Protein AF-A0A150XCL1-F1 (afdb_monomer_lite)

Radius of gyration: 13.64 Å; chains: 1; bounding box: 29×31×37 Å

Sequence (76 aa):
MSQTYDYINPEHYKKGDKEVYEMMIDIWGVDAYIKHCEMCAFKYRMRLGAKPDQPIERDLKKAEWYESKANELKSK

InterPro domains:
  IPR021739 SaV-like [PF11753] (9-66)

Secondary structure (DSSP, 8-state):
-PPPP-SSS-GGGS-SSS-HHHHHHHHH-HHHHHHHHHHHHHHHHTTTTTSTTS-HHHHHHHHHHHHHHHHHHHT-

Organism: NCBI:txid333140

Structure (mmCIF, N/CA/C/O backbone):
data_AF-A0A150XCL1-F1
#
_entry.id   AF-A0A150XCL1-F1
#
loop_
_atom_site.group_PDB
_atom_site.id
_atom_site.type_symbol
_atom_site.label_atom_id
_atom_site.label_alt_id
_atom_site.label_comp_id
_atom_site.label_asym_id
_atom_site.label_entity_id
_atom_site.label_seq_id
_atom_site.pdbx_PDB_ins_code
_atom_site.Cartn_x
_atom_site.Cartn_y
_atom_site.Cartn_z
_atom_site.occupancy
_atom_site.B_iso_or_equiv
_atom_site.auth_seq_id
_atom_site.auth_comp_id
_atom_site.auth_asym_id
_atom_site.auth_atom_id
_atom_site.pdbx_PDB_model_num
ATOM 1 N N . MET A 1 1 ? -2.887 22.531 -16.982 1.00 45.38 1 MET A N 1
ATOM 2 C CA . MET A 1 1 ? -1.861 21.479 -16.831 1.00 45.38 1 MET A CA 1
ATOM 3 C C . MET A 1 1 ? -2.593 20.193 -16.493 1.00 45.38 1 MET A C 1
ATOM 5 O O . MET A 1 1 ? -3.380 20.223 -15.555 1.00 45.38 1 MET A O 1
ATOM 9 N N . SER A 1 2 ? -2.452 19.121 -17.277 1.00 50.44 2 SER A N 1
ATOM 10 C CA . SER A 1 2 ? -3.073 17.839 -16.918 1.00 50.44 2 SER A CA 1
ATOM 11 C C . SER A 1 2 ? -2.460 17.368 -15.604 1.00 50.44 2 SER A C 1
ATOM 13 O O . SER A 1 2 ? -1.235 17.296 -15.511 1.00 50.44 2 SER A O 1
ATOM 15 N N . GLN A 1 3 ? -3.276 17.084 -14.590 1.00 60.62 3 GLN A N 1
ATOM 16 C CA . GLN A 1 3 ? -2.763 16.463 -13.373 1.00 60.62 3 GLN A CA 1
ATOM 17 C C . GLN A 1 3 ? -2.066 15.150 -13.748 1.00 60.62 3 GLN A C 1
ATOM 19 O O . GLN A 1 3 ? -2.636 14.317 -14.455 1.00 60.62 3 GLN A O 1
ATOM 24 N N . THR A 1 4 ? -0.815 14.989 -13.321 1.00 84.50 4 THR A N 1
ATOM 25 C CA . THR A 1 4 ? -0.082 13.733 -13.482 1.00 84.50 4 THR A CA 1
ATOM 26 C C . THR A 1 4 ? -0.824 12.650 -12.708 1.00 84.50 4 THR A C 1
ATOM 28 O O . THR A 1 4 ? -1.072 12.805 -11.516 1.00 84.50 4 THR A O 1
ATOM 31 N N . TYR A 1 5 ? -1.199 11.566 -13.386 1.00 91.00 5 TYR A N 1
ATOM 32 C CA . TYR A 1 5 ? -1.934 10.468 -12.765 1.00 91.00 5 TYR A CA 1
ATOM 33 C C . TYR A 1 5 ? -1.118 9.824 -11.631 1.00 91.00 5 TYR A C 1
ATOM 35 O O . TYR A 1 5 ? 0.024 9.406 -11.848 1.00 91.00 5 TYR A O 1
ATOM 43 N N . ASP A 1 6 ? -1.707 9.717 -10.436 1.00 94.50 6 ASP A N 1
ATOM 44 C CA . ASP A 1 6 ? -1.116 8.988 -9.312 1.00 94.50 6 ASP A CA 1
ATOM 45 C C . ASP A 1 6 ? -1.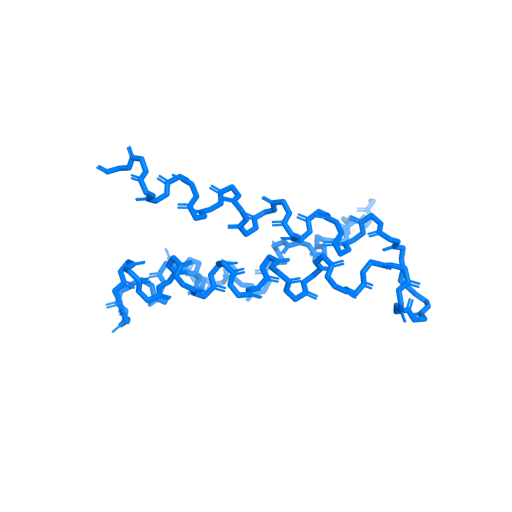222 7.481 -9.570 1.00 94.50 6 ASP A C 1
ATOM 47 O O . ASP A 1 6 ? -2.291 6.879 -9.489 1.00 94.50 6 ASP A O 1
ATOM 51 N N . TYR A 1 7 ? -0.093 6.860 -9.907 1.00 95.12 7 TYR A N 1
ATOM 52 C CA . TYR A 1 7 ? -0.018 5.420 -10.139 1.00 95.12 7 TYR A CA 1
ATOM 53 C C . TYR A 1 7 ? 0.086 4.595 -8.850 1.00 95.12 7 TYR A C 1
ATOM 55 O O . TYR A 1 7 ? 0.023 3.369 -8.952 1.00 95.12 7 TYR A O 1
ATOM 63 N N . ILE A 1 8 ? 0.287 5.221 -7.686 1.00 96.50 8 ILE A N 1
ATOM 64 C CA . ILE A 1 8 ? 0.582 4.571 -6.403 1.00 96.50 8 ILE A CA 1
ATOM 65 C C . ILE A 1 8 ? -0.686 4.440 -5.559 1.00 96.50 8 ILE A C 1
ATOM 67 O O . ILE A 1 8 ? -1.050 3.312 -5.235 1.00 96.50 8 ILE A O 1
ATOM 71 N N . ASN A 1 9 ? -1.394 5.548 -5.303 1.00 95.69 9 ASN A N 1
ATOM 72 C CA . ASN A 1 9 ? -2.731 5.551 -4.695 1.00 95.69 9 ASN A CA 1
ATOM 73 C C . ASN A 1 9 ? -3.726 6.386 -5.537 1.00 95.69 9 ASN A C 1
ATOM 75 O O . ASN A 1 9 ? -4.051 7.522 -5.175 1.00 95.69 9 ASN A O 1
ATOM 79 N N . PRO A 1 10 ? -4.184 5.849 -6.689 1.00 95.56 10 PRO A N 1
ATOM 80 C CA . PRO A 1 10 ? -5.056 6.561 -7.620 1.00 95.56 10 PRO A CA 1
ATOM 81 C C . PRO A 1 10 ? -6.353 7.114 -7.018 1.00 95.56 10 PRO A C 1
ATOM 83 O O . PRO A 1 10 ? -6.981 6.491 -6.167 1.00 95.56 10 PRO A O 1
ATOM 86 N N . GLU A 1 11 ? -6.851 8.205 -7.604 1.00 94.75 11 GLU A N 1
ATOM 87 C CA . GLU A 1 11 ? -8.084 8.886 -7.176 1.00 94.75 11 GLU A CA 1
ATOM 88 C C . GLU A 1 11 ? -9.337 7.999 -7.204 1.00 94.75 11 GLU A C 1
ATOM 90 O O . GLU A 1 11 ? -10.269 8.182 -6.429 1.00 94.75 11 GLU A O 1
ATOM 95 N N . HIS A 1 12 ? -9.380 6.986 -8.074 1.00 94.06 12 HIS A N 1
ATOM 96 C CA . HIS A 1 12 ? -10.534 6.091 -8.137 1.00 94.06 12 HIS A CA 1
ATOM 97 C C . HIS A 1 12 ? -10.680 5.175 -6.909 1.00 94.06 12 HIS A C 1
ATOM 99 O O . HIS A 1 12 ? -11.751 4.597 -6.747 1.00 94.06 12 HIS A O 1
ATOM 105 N N . TYR A 1 13 ? -9.659 5.070 -6.047 1.00 95.81 13 TYR A N 1
ATOM 106 C CA . TYR A 1 13 ? -9.746 4.401 -4.742 1.00 95.81 13 TYR A CA 1
ATOM 107 C C . TYR A 1 13 ? -10.168 5.335 -3.600 1.00 95.81 13 TYR A C 1
ATOM 109 O O . TYR A 1 13 ? -10.404 4.861 -2.492 1.00 95.81 13 TYR A O 1
ATOM 117 N N . LYS A 1 14 ? -10.291 6.638 -3.874 1.00 94.94 14 LYS A N 1
ATOM 118 C CA . LYS A 1 14 ? -10.634 7.689 -2.902 1.00 94.94 14 LYS A CA 1
ATOM 119 C C . LYS A 1 14 ? -12.046 8.236 -3.100 1.00 94.94 14 LYS A C 1
ATOM 121 O O . LYS A 1 14 ? -12.394 9.307 -2.620 1.00 94.94 14 LYS A O 1
ATOM 126 N N . LYS A 1 15 ? -12.865 7.520 -3.872 1.00 92.38 15 LYS A N 1
ATOM 127 C CA . LYS A 1 15 ? -14.235 7.927 -4.175 1.00 92.38 15 LYS A CA 1
ATOM 128 C C . LYS A 1 15 ? -15.161 7.552 -3.020 1.00 92.38 15 LYS A C 1
ATOM 130 O O . LYS A 1 15 ? -15.362 6.368 -2.770 1.00 92.38 15 LYS A O 1
ATOM 135 N N . GLY A 1 16 ? -15.787 8.555 -2.411 1.00 89.94 16 GLY A N 1
ATOM 136 C CA . GLY A 1 16 ? -16.758 8.392 -1.325 1.00 89.94 16 GLY A CA 1
ATOM 137 C C . GLY A 1 16 ? -16.220 8.899 0.011 1.00 89.94 16 GLY A C 1
ATOM 138 O O . GLY A 1 16 ? -15.241 9.638 0.043 1.00 89.94 16 GLY A O 1
ATOM 139 N N . ASP A 1 17 ? -16.873 8.498 1.102 1.00 93.88 17 ASP A N 1
ATOM 140 C CA . ASP A 1 17 ? -16.546 8.976 2.455 1.00 93.88 17 ASP A CA 1
ATOM 141 C C . ASP A 1 17 ? -15.324 8.281 3.073 1.00 93.88 17 ASP A C 1
ATOM 143 O O . ASP A 1 17 ? -14.754 8.776 4.043 1.00 93.88 17 ASP A O 1
ATOM 147 N N . LYS A 1 18 ? -14.939 7.121 2.532 1.00 95.69 18 LYS A N 1
ATOM 148 C CA . LYS A 1 18 ? -13.783 6.326 2.958 1.00 95.69 18 LYS A CA 1
ATOM 149 C C . LYS A 1 18 ? -12.955 5.937 1.742 1.00 95.69 18 LYS A C 1
ATOM 151 O O . LYS A 1 18 ? -13.519 5.620 0.694 1.00 95.69 18 LYS A O 1
ATOM 156 N N . GLU A 1 19 ? -11.633 5.904 1.872 1.00 97.06 19 GLU A N 1
ATOM 157 C CA . GLU A 1 19 ? -10.790 5.249 0.873 1.00 97.06 19 GLU A CA 1
ATOM 158 C C . GLU A 1 19 ? -11.019 3.729 0.903 1.00 97.06 19 GLU A C 1
ATOM 160 O O . GLU A 1 19 ? -11.359 3.142 1.933 1.00 97.06 19 GLU A O 1
ATOM 165 N N . VAL A 1 20 ? -10.782 3.048 -0.222 1.00 97.31 20 VAL A N 1
ATOM 166 C CA . VAL A 1 20 ? -10.988 1.590 -0.326 1.00 97.31 20 VAL A CA 1
ATOM 167 C C . VAL A 1 20 ? -10.213 0.817 0.744 1.00 97.31 20 VAL A C 1
ATOM 169 O O . VAL A 1 20 ? -10.722 -0.174 1.262 1.00 97.31 20 VAL A O 1
ATOM 172 N N . TYR A 1 21 ? -9.013 1.261 1.123 1.00 97.38 21 TYR A N 1
ATOM 173 C CA . TYR A 1 21 ? -8.248 0.573 2.161 1.00 97.38 21 TYR A CA 1
ATOM 174 C C . TYR A 1 21 ? -8.881 0.688 3.555 1.00 97.38 21 TYR A C 1
ATOM 176 O O . TYR A 1 21 ? -8.768 -0.235 4.360 1.00 97.38 21 TYR A O 1
ATOM 184 N N . GLU A 1 22 ? -9.567 1.794 3.842 1.00 97.81 22 GLU A N 1
ATOM 185 C CA . GLU A 1 22 ? -10.290 1.986 5.100 1.00 97.81 22 GLU A CA 1
ATOM 186 C C . GLU A 1 22 ? -11.503 1.059 5.139 1.00 97.81 22 GLU A C 1
ATOM 188 O O . GLU A 1 22 ? -11.715 0.366 6.131 1.00 97.81 22 GLU A O 1
ATOM 193 N N . MET A 1 23 ? -12.217 0.937 4.014 1.00 98.00 23 MET A N 1
ATOM 194 C CA . MET A 1 23 ? -13.287 -0.055 3.868 1.00 98.00 23 MET A CA 1
ATOM 195 C C . MET A 1 23 ? -12.760 -1.485 4.046 1.00 98.00 23 MET A C 1
ATOM 197 O O . MET A 1 23 ? -13.441 -2.328 4.626 1.00 98.00 23 MET A O 1
ATOM 201 N N . MET A 1 24 ? -11.538 -1.779 3.579 1.00 98.31 24 MET A N 1
ATOM 202 C CA . MET A 1 24 ? -10.932 -3.094 3.791 1.00 98.31 24 MET A CA 1
ATOM 203 C C . MET A 1 24 ? -10.687 -3.388 5.275 1.00 98.31 24 MET A C 1
ATOM 205 O O . MET A 1 24 ? -10.916 -4.512 5.721 1.00 98.31 24 MET A O 1
ATOM 209 N N . ILE A 1 25 ? -10.245 -2.392 6.041 1.00 98.38 25 ILE A N 1
ATOM 210 C CA . ILE A 1 25 ? -10.068 -2.525 7.490 1.00 98.38 25 ILE A CA 1
ATOM 211 C C . ILE A 1 25 ? -11.424 -2.717 8.179 1.00 98.38 25 ILE A C 1
ATOM 213 O O . ILE A 1 25 ? -11.532 -3.593 9.033 1.00 98.38 25 ILE A O 1
ATOM 217 N N . ASP A 1 26 ? -12.458 -1.966 7.790 1.00 98.12 26 ASP A N 1
ATOM 218 C CA . ASP A 1 26 ? -13.800 -2.095 8.378 1.00 98.12 26 ASP A CA 1
ATOM 219 C C . ASP A 1 26 ? -14.405 -3.494 8.171 1.00 98.12 26 ASP A C 1
ATOM 221 O O . ASP A 1 26 ? -15.057 -4.029 9.066 1.00 98.12 26 ASP A O 1
ATOM 225 N N . ILE A 1 27 ? -14.215 -4.082 6.984 1.00 98.38 27 ILE A N 1
ATOM 226 C CA . ILE A 1 27 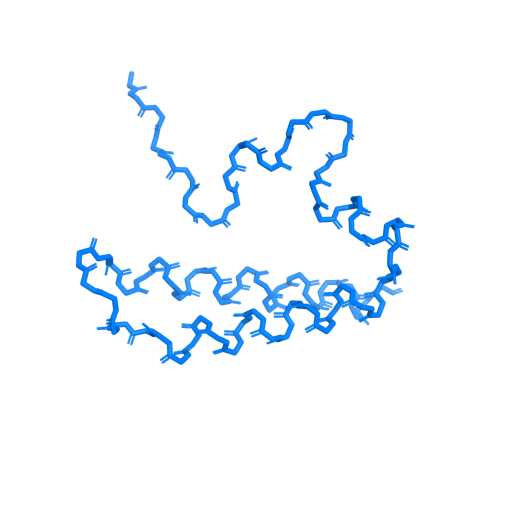? -14.833 -5.361 6.606 1.00 98.38 27 ILE A CA 1
ATOM 227 C C . ILE A 1 27 ? -14.024 -6.555 7.127 1.00 98.38 27 ILE A C 1
ATOM 229 O O . ILE A 1 27 ? -14.605 -7.515 7.633 1.00 98.38 27 ILE A O 1
ATOM 233 N N . TRP A 1 28 ? -12.696 -6.530 6.965 1.00 98.56 28 TRP A N 1
ATOM 234 C CA . TRP A 1 28 ? -11.829 -7.693 7.211 1.00 98.56 28 TRP A CA 1
ATOM 235 C C . TRP A 1 28 ? -10.924 -7.554 8.439 1.00 98.56 28 TRP A C 1
ATOM 237 O O . TRP A 1 28 ? -10.281 -8.527 8.832 1.00 98.56 28 TRP A O 1
ATOM 247 N N . GLY A 1 29 ? -10.878 -6.379 9.061 1.00 98.31 29 GLY A N 1
ATOM 248 C CA . GLY A 1 29 ? -10.037 -6.100 10.218 1.00 98.31 29 GLY A CA 1
ATOM 249 C C . GLY A 1 29 ? -8.610 -5.676 9.863 1.00 98.31 29 GLY A C 1
ATOM 250 O O . GLY A 1 29 ? -8.087 -5.917 8.769 1.00 98.31 29 GLY A O 1
ATOM 251 N N . VAL A 1 30 ? -7.959 -5.033 10.836 1.00 98.44 30 VAL A N 1
ATOM 252 C CA . VAL A 1 30 ? -6.624 -4.438 10.674 1.00 98.44 30 VAL A CA 1
ATOM 253 C C . VAL A 1 30 ? -5.540 -5.483 10.394 1.00 98.44 30 VAL A C 1
ATOM 255 O O . VAL A 1 30 ? -4.706 -5.263 9.518 1.00 98.44 30 VAL A O 1
ATOM 258 N N . ASP A 1 31 ? -5.590 -6.650 11.041 1.00 98.44 31 ASP A N 1
ATOM 259 C CA . ASP A 1 31 ? -4.589 -7.710 10.857 1.00 98.44 31 ASP A CA 1
ATOM 260 C C . ASP A 1 31 ? -4.603 -8.276 9.434 1.00 98.44 31 ASP A C 1
ATOM 262 O O . ASP A 1 31 ? -3.551 -8.469 8.815 1.00 98.44 31 ASP A O 1
ATOM 266 N N . ALA A 1 32 ? -5.799 -8.489 8.877 1.00 98.62 32 ALA A N 1
ATOM 267 C CA . ALA A 1 32 ? -5.960 -8.946 7.502 1.00 98.62 32 ALA A CA 1
ATOM 268 C C . ALA A 1 32 ? -5.415 -7.909 6.511 1.00 98.62 32 ALA A C 1
ATOM 270 O O . ALA A 1 32 ? -4.715 -8.264 5.558 1.00 98.62 32 ALA A O 1
ATOM 271 N N . TYR A 1 33 ? -5.675 -6.622 6.759 1.00 98.62 33 TYR A N 1
ATOM 272 C CA . TYR A 1 33 ? -5.148 -5.549 5.925 1.00 98.62 33 TYR A CA 1
ATOM 273 C C . TYR A 1 33 ? -3.619 -5.407 6.043 1.00 98.62 33 TYR A C 1
ATOM 275 O O . TYR A 1 33 ? -2.940 -5.248 5.028 1.00 98.62 33 TYR A O 1
ATOM 283 N N . ILE A 1 34 ? -3.037 -5.573 7.236 1.00 98.69 34 ILE A N 1
ATOM 284 C CA . ILE A 1 34 ? -1.577 -5.620 7.415 1.00 98.69 34 ILE A CA 1
ATOM 285 C C . ILE A 1 34 ? -0.970 -6.754 6.577 1.00 98.69 34 ILE A C 1
ATOM 287 O O . ILE A 1 34 ? 0.003 -6.529 5.853 1.00 98.69 34 ILE A O 1
ATOM 291 N N . LYS A 1 35 ? -1.557 -7.958 6.607 1.00 98.75 35 LYS A N 1
ATOM 292 C CA . LYS A 1 35 ? -1.096 -9.078 5.768 1.00 98.75 35 LYS A CA 1
ATOM 293 C C . LYS A 1 35 ? -1.259 -8.803 4.279 1.00 98.75 35 LYS A C 1
ATOM 295 O O . LYS A 1 35 ? -0.363 -9.130 3.499 1.00 98.75 35 LYS A O 1
ATOM 300 N N . HIS A 1 36 ? -2.354 -8.162 3.875 1.00 98.69 36 HIS A N 1
ATOM 301 C CA . HIS A 1 36 ? -2.527 -7.694 2.503 1.00 98.69 36 HIS A CA 1
ATOM 302 C C . HIS A 1 36 ? -1.384 -6.758 2.080 1.00 98.69 36 HIS A C 1
ATOM 304 O O . HIS A 1 36 ? -0.798 -6.961 1.013 1.00 98.69 36 HIS A O 1
ATOM 310 N N . CYS A 1 37 ? -1.026 -5.781 2.917 1.00 98.69 37 CYS A N 1
ATOM 311 C CA . CYS A 1 37 ? 0.087 -4.876 2.652 1.00 98.69 37 CYS A CA 1
ATOM 312 C C . CYS A 1 37 ? 1.420 -5.619 2.509 1.00 98.69 37 CYS A C 1
ATOM 314 O O . CYS A 1 37 ? 2.120 -5.406 1.521 1.00 98.69 37 CYS A O 1
ATOM 316 N N . GLU A 1 38 ? 1.748 -6.530 3.431 1.00 98.75 38 GLU A N 1
ATOM 317 C CA . GLU A 1 38 ? 2.981 -7.335 3.377 1.00 98.75 38 GLU A CA 1
ATOM 318 C C . GLU A 1 38 ? 3.090 -8.133 2.065 1.00 98.75 38 GLU A C 1
ATOM 320 O O . GLU A 1 38 ? 4.114 -8.086 1.377 1.00 98.75 38 GLU A O 1
ATOM 325 N N . MET A 1 39 ? 2.012 -8.818 1.666 1.00 98.81 39 MET A N 1
ATOM 326 C CA . MET A 1 39 ? 1.974 -9.587 0.417 1.00 98.81 39 MET A CA 1
ATOM 327 C C . MET A 1 39 ? 2.072 -8.691 -0.822 1.00 98.81 39 MET A C 1
ATOM 329 O O . MET A 1 39 ? 2.749 -9.036 -1.795 1.00 98.81 39 MET A O 1
ATOM 333 N N . CYS A 1 40 ? 1.404 -7.534 -0.811 1.00 98.62 40 CYS A N 1
ATOM 334 C CA . CYS A 1 40 ? 1.483 -6.570 -1.901 1.00 98.62 40 CYS A CA 1
ATOM 335 C C . CYS A 1 40 ? 2.896 -6.001 -2.044 1.00 98.62 40 CYS A C 1
ATOM 337 O O . CYS A 1 40 ? 3.418 -6.012 -3.160 1.00 98.62 40 CYS A O 1
ATOM 339 N N . ALA A 1 41 ? 3.523 -5.574 -0.947 1.00 98.62 41 ALA A N 1
ATOM 340 C CA . ALA A 1 41 ? 4.896 -5.083 -0.929 1.00 98.62 41 ALA A CA 1
ATOM 341 C C . ALA A 1 41 ? 5.876 -6.113 -1.503 1.00 98.62 41 ALA A C 1
ATOM 343 O O . ALA A 1 41 ? 6.590 -5.812 -2.463 1.00 98.62 41 ALA A O 1
ATOM 344 N N . PHE A 1 42 ? 5.826 -7.356 -1.009 1.00 98.62 42 PHE A N 1
ATOM 345 C CA . PHE A 1 42 ? 6.632 -8.460 -1.533 1.00 98.62 42 PHE A CA 1
ATOM 346 C C . PHE A 1 42 ? 6.439 -8.639 -3.046 1.00 98.62 42 PHE A C 1
ATOM 348 O O . PHE A 1 42 ? 7.398 -8.607 -3.815 1.00 98.62 42 PHE A O 1
ATOM 355 N N . LYS A 1 43 ? 5.186 -8.742 -3.504 1.00 98.25 43 LYS A N 1
ATOM 356 C CA . LYS A 1 43 ? 4.840 -8.888 -4.927 1.00 98.25 43 LYS A CA 1
ATOM 357 C C . LYS A 1 43 ? 5.365 -7.732 -5.791 1.00 98.25 43 LYS A C 1
ATOM 359 O O . LYS A 1 43 ? 5.715 -7.955 -6.950 1.00 98.25 43 LYS A O 1
ATOM 364 N N . TYR A 1 44 ? 5.358 -6.494 -5.297 1.00 98.00 44 TYR A N 1
ATOM 365 C CA . TYR A 1 44 ? 5.904 -5.353 -6.039 1.00 98.00 44 TYR A CA 1
ATOM 366 C C . TYR A 1 44 ? 7.433 -5.385 -6.084 1.00 98.00 44 TYR A C 1
ATOM 368 O O . TYR A 1 44 ? 7.984 -5.209 -7.168 1.00 98.00 44 TYR A O 1
ATOM 376 N N . ARG A 1 45 ? 8.111 -5.735 -4.981 1.00 97.69 45 ARG A N 1
ATOM 377 C CA . ARG A 1 45 ? 9.569 -5.947 -4.977 1.00 97.69 45 ARG A CA 1
ATOM 378 C C . ARG A 1 45 ? 10.003 -7.036 -5.958 1.00 97.69 45 ARG A C 1
ATOM 380 O O . ARG A 1 45 ? 10.941 -6.828 -6.718 1.00 97.69 45 ARG A O 1
ATOM 387 N N . MET A 1 46 ? 9.276 -8.151 -6.014 1.00 97.31 46 MET A N 1
ATOM 388 C CA . MET A 1 46 ? 9.584 -9.258 -6.931 1.00 97.31 46 MET A CA 1
ATOM 389 C C . MET A 1 46 ? 9.417 -8.914 -8.418 1.00 97.31 46 MET A C 1
ATOM 391 O O . MET A 1 46 ? 9.919 -9.645 -9.266 1.00 97.31 46 MET A O 1
ATOM 395 N N . ARG A 1 47 ? 8.700 -7.834 -8.755 1.00 95.31 47 ARG A N 1
ATOM 396 C CA . ARG A 1 47 ? 8.428 -7.430 -10.146 1.00 95.31 47 ARG A CA 1
ATOM 397 C C . ARG A 1 47 ? 9.212 -6.196 -10.592 1.00 95.31 47 ARG A C 1
ATOM 399 O O . ARG A 1 47 ? 8.998 -5.731 -11.711 1.00 95.31 47 ARG A O 1
ATOM 406 N N . LEU A 1 48 ? 10.121 -5.682 -9.760 1.00 95.69 48 LEU A N 1
ATOM 407 C CA . LEU A 1 48 ? 10.963 -4.535 -10.103 1.00 95.69 48 LEU A CA 1
ATOM 408 C C . LEU A 1 48 ? 11.713 -4.783 -11.416 1.00 95.69 48 LEU A C 1
ATOM 410 O O . LEU A 1 48 ? 12.442 -5.760 -11.551 1.00 95.69 48 LEU A O 1
ATOM 414 N N . GLY A 1 49 ? 11.497 -3.904 -12.398 1.00 93.06 49 GLY A N 1
ATOM 415 C CA . GLY A 1 49 ? 12.117 -4.003 -13.725 1.00 93.06 49 GLY A CA 1
ATOM 416 C C . GLY A 1 49 ? 11.624 -5.146 -14.610 1.00 93.06 49 GLY A C 1
ATOM 417 O O . GLY A 1 49 ? 12.085 -5.260 -15.739 1.00 93.06 49 GLY A O 1
ATOM 418 N N . ALA A 1 50 ? 10.671 -5.959 -14.150 1.00 94.81 50 ALA A N 1
ATOM 419 C CA . ALA A 1 50 ? 10.155 -7.096 -14.912 1.00 94.81 50 ALA A CA 1
ATOM 420 C C . ALA A 1 50 ? 8.935 -6.749 -15.781 1.00 94.81 5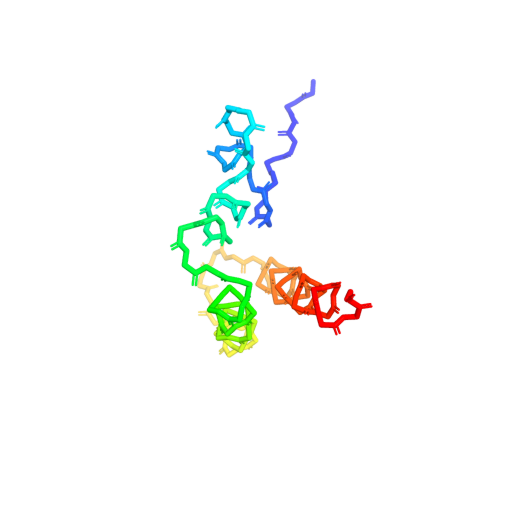0 ALA A C 1
ATOM 422 O O . ALA A 1 50 ? 8.554 -7.531 -16.652 1.00 94.81 50 ALA A O 1
ATOM 423 N N . LYS A 1 51 ? 8.279 -5.606 -15.539 1.00 90.56 51 LYS A N 1
ATOM 424 C CA . LYS A 1 51 ? 7.111 -5.189 -16.322 1.00 90.56 51 LYS A CA 1
ATOM 425 C C . LYS A 1 51 ? 7.520 -4.431 -17.589 1.00 90.56 51 LYS A C 1
ATOM 427 O O . LYS A 1 51 ? 8.144 -3.378 -17.459 1.00 90.56 51 LYS A O 1
ATOM 432 N N . PRO A 1 52 ? 7.101 -4.888 -18.786 1.00 91.00 52 PRO A N 1
ATOM 433 C CA . PRO A 1 52 ? 7.292 -4.111 -20.003 1.00 91.00 52 PRO A CA 1
ATOM 434 C C . PRO A 1 52 ? 6.519 -2.790 -19.906 1.00 91.00 52 PRO A C 1
ATOM 436 O O . PRO A 1 52 ? 5.448 -2.728 -19.294 1.00 91.00 52 PRO A O 1
ATOM 439 N N . ASP A 1 53 ? 7.090 -1.733 -20.483 1.00 90.25 53 ASP A N 1
ATOM 440 C CA . ASP A 1 53 ? 6.472 -0.406 -20.616 1.00 90.25 53 ASP A CA 1
ATOM 441 C C . ASP A 1 53 ? 6.069 0.269 -19.289 1.00 90.25 53 ASP A C 1
ATOM 443 O O . ASP A 1 53 ? 5.216 1.163 -19.257 1.00 90.25 53 ASP A O 1
ATOM 447 N N . GLN A 1 54 ? 6.669 -0.138 -18.163 1.00 91.12 54 GLN A N 1
ATOM 448 C CA . GLN A 1 54 ? 6.474 0.514 -16.866 1.00 91.12 54 GLN A CA 1
ATOM 449 C C . GLN A 1 54 ? 7.820 0.863 -16.223 1.00 91.12 54 GLN A C 1
ATOM 451 O O . GLN A 1 54 ? 8.689 -0.001 -16.131 1.00 91.12 54 GLN A O 1
ATOM 456 N N . PRO A 1 55 ? 7.998 2.107 -15.740 1.00 94.31 55 PRO A N 1
ATOM 457 C CA . PRO A 1 55 ? 9.219 2.493 -15.043 1.00 94.31 55 PRO A CA 1
ATOM 458 C C . PRO A 1 55 ? 9.370 1.693 -13.745 1.00 94.31 55 PRO A C 1
ATOM 460 O O . PRO A 1 55 ? 8.386 1.468 -13.029 1.00 94.31 55 PRO A O 1
ATOM 463 N N . ILE A 1 56 ? 10.604 1.295 -13.429 1.00 95.69 56 ILE A N 1
ATOM 464 C CA . ILE A 1 56 ? 10.956 0.501 -12.238 1.00 95.69 56 ILE A CA 1
ATOM 465 C C . ILE A 1 56 ? 10.476 1.205 -10.965 1.00 95.69 56 ILE A C 1
ATOM 467 O O . ILE A 1 56 ? 9.937 0.582 -10.048 1.00 95.69 56 ILE A O 1
ATOM 471 N N . GLU A 1 57 ? 10.592 2.530 -10.955 1.00 96.00 57 GLU A N 1
ATOM 472 C CA . GLU A 1 57 ? 10.227 3.417 -9.858 1.00 96.00 57 GLU A CA 1
ATOM 473 C C . GLU A 1 57 ? 8.746 3.302 -9.490 1.00 96.00 57 GLU A C 1
ATOM 475 O O . GLU A 1 57 ? 8.3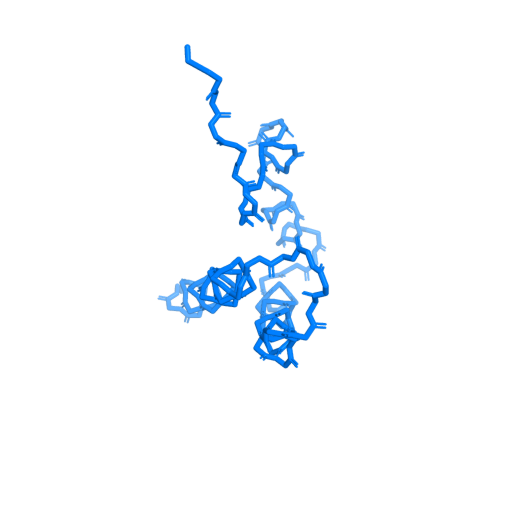77 3.556 -8.345 1.00 96.00 57 GLU A O 1
ATOM 480 N N . ARG A 1 58 ? 7.874 2.916 -10.433 1.00 95.12 58 ARG A N 1
ATOM 481 C CA . ARG A 1 58 ? 6.444 2.751 -10.154 1.00 95.12 58 ARG A CA 1
ATOM 482 C C . ARG A 1 58 ? 6.200 1.584 -9.207 1.00 95.12 58 ARG A C 1
ATOM 484 O O . ARG A 1 58 ? 5.465 1.748 -8.237 1.00 95.12 58 ARG A O 1
ATOM 491 N N . ASP A 1 59 ? 6.780 0.421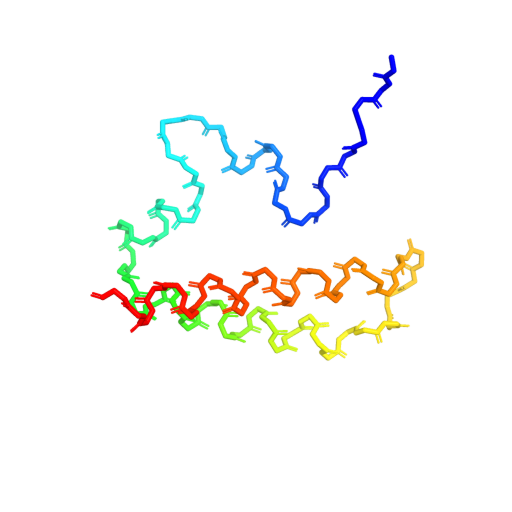 -9.487 1.00 96.88 59 ASP A N 1
ATOM 492 C CA . ASP A 1 59 ? 6.611 -0.743 -8.614 1.00 96.88 59 ASP A CA 1
ATOM 493 C C . ASP A 1 59 ? 7.391 -0.557 -7.301 1.00 96.88 59 ASP A C 1
ATOM 495 O O . ASP A 1 59 ? 6.882 -0.947 -6.251 1.00 96.88 59 ASP A O 1
ATOM 499 N N . LEU A 1 60 ? 8.538 0.137 -7.319 1.00 97.81 60 LEU A N 1
ATOM 500 C CA . LEU A 1 60 ? 9.272 0.491 -6.096 1.00 97.81 60 LEU A CA 1
ATOM 501 C C . LEU A 1 60 ? 8.423 1.354 -5.156 1.00 97.81 60 LEU A C 1
ATOM 503 O O . LEU A 1 60 ? 8.198 0.971 -4.011 1.00 97.81 60 LEU A O 1
ATOM 507 N N . LYS A 1 61 ? 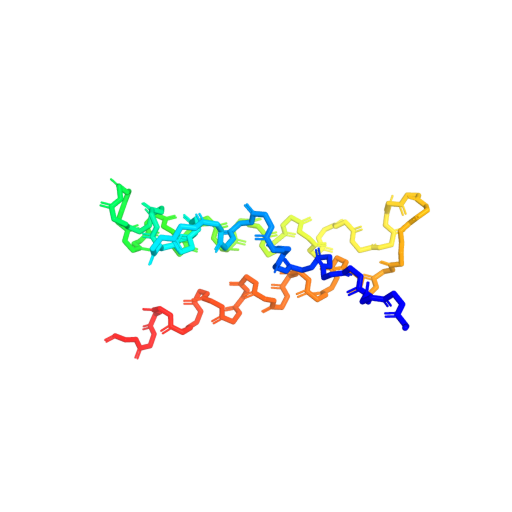7.857 2.454 -5.662 1.00 97.81 61 LYS A N 1
ATOM 508 C CA . LYS A 1 61 ? 6.997 3.345 -4.868 1.00 97.81 61 LYS A CA 1
ATOM 509 C C . LYS A 1 61 ? 5.735 2.650 -4.359 1.00 97.81 61 LYS A C 1
ATOM 511 O O . LYS A 1 61 ? 5.252 2.971 -3.278 1.00 97.81 61 LYS A O 1
ATOM 516 N N . LYS A 1 62 ? 5.189 1.684 -5.109 1.00 97.75 62 LYS A N 1
ATOM 517 C CA . LYS A 1 62 ? 4.078 0.854 -4.618 1.00 97.75 62 LYS A CA 1
ATOM 518 C C . LYS A 1 62 ? 4.511 -0.022 -3.455 1.00 97.75 62 LYS A C 1
ATOM 520 O O . LYS A 1 62 ? 3.787 -0.084 -2.468 1.00 97.75 62 LYS A O 1
ATOM 525 N N . ALA A 1 63 ? 5.661 -0.688 -3.559 1.00 98.44 63 ALA A N 1
ATOM 526 C CA . ALA A 1 63 ? 6.185 -1.492 -2.462 1.00 98.44 63 ALA A CA 1
ATOM 527 C C . ALA A 1 63 ? 6.363 -0.644 -1.192 1.00 98.44 63 ALA A C 1
ATOM 529 O O . ALA A 1 63 ? 5.821 -1.002 -0.150 1.00 98.44 63 ALA A O 1
ATOM 530 N N . GLU A 1 64 ? 7.011 0.516 -1.316 1.00 98.50 64 GLU A N 1
ATOM 531 C CA . GLU A 1 64 ? 7.232 1.462 -0.213 1.00 98.50 64 GLU A CA 1
ATOM 532 C C . GLU A 1 64 ? 5.920 1.957 0.409 1.00 98.50 64 GLU A C 1
ATOM 534 O O . GLU A 1 64 ? 5.805 2.042 1.630 1.00 98.50 64 GLU A O 1
ATOM 539 N N . TRP A 1 65 ? 4.900 2.235 -0.410 1.00 98.25 65 TRP A N 1
ATOM 540 C CA . TRP A 1 65 ? 3.585 2.650 0.081 1.00 98.25 65 TRP A CA 1
ATOM 541 C C . TRP A 1 65 ? 2.922 1.568 0.942 1.00 98.25 65 TRP A C 1
ATOM 543 O O . TRP A 1 65 ? 2.457 1.855 2.047 1.00 98.25 65 TRP A O 1
ATOM 553 N N . TYR A 1 66 ? 2.918 0.312 0.480 1.00 98.62 66 TYR A N 1
ATOM 554 C CA . TYR A 1 66 ? 2.348 -0.799 1.248 1.00 98.62 66 TYR A CA 1
ATOM 555 C C . TYR A 1 66 ? 3.156 -1.092 2.523 1.00 98.62 66 TYR A C 1
ATOM 557 O O . TYR A 1 66 ? 2.564 -1.359 3.568 1.00 98.62 66 TYR A O 1
ATOM 565 N N . GLU A 1 67 ? 4.487 -1.003 2.473 1.00 98.62 67 GLU A N 1
ATOM 566 C CA . GLU A 1 67 ? 5.356 -1.152 3.651 1.00 98.62 67 GLU A CA 1
ATOM 567 C C . GLU A 1 67 ? 5.088 -0.065 4.689 1.00 98.62 67 GLU A C 1
ATOM 569 O O . GLU A 1 67 ? 4.897 -0.364 5.869 1.00 98.62 67 GLU A O 1
ATOM 574 N N . SER A 1 68 ? 5.009 1.191 4.244 1.00 98.31 68 SER A N 1
ATOM 575 C CA . SER A 1 68 ? 4.684 2.326 5.100 1.00 98.31 68 SER A CA 1
ATOM 576 C C . SER A 1 68 ? 3.317 2.145 5.757 1.00 98.31 68 SER A C 1
ATOM 578 O O . SER A 1 68 ? 3.221 2.273 6.975 1.00 98.31 68 SER A O 1
ATOM 580 N N . LYS A 1 69 ? 2.287 1.741 4.999 1.00 97.88 69 LYS A N 1
ATOM 581 C CA . LYS A 1 69 ? 0.949 1.480 5.551 1.00 97.88 69 LYS A CA 1
ATOM 582 C C . LYS A 1 69 ? 0.928 0.337 6.560 1.00 97.88 69 LYS A C 1
ATOM 584 O O . LYS A 1 69 ? 0.281 0.462 7.596 1.00 97.88 69 LYS A O 1
ATOM 589 N N . ALA A 1 70 ? 1.635 -0.761 6.293 1.00 98.25 70 ALA A N 1
ATOM 590 C CA . ALA A 1 70 ? 1.747 -1.857 7.253 1.00 98.25 70 ALA A CA 1
ATOM 591 C C . ALA A 1 70 ? 2.424 -1.398 8.555 1.00 98.25 70 ALA A C 1
ATOM 593 O O . ALA A 1 70 ? 1.940 -1.718 9.637 1.00 98.25 70 ALA A O 1
ATOM 594 N N . ASN A 1 71 ? 3.517 -0.638 8.456 1.00 98.00 71 ASN A N 1
ATOM 595 C CA . ASN A 1 71 ? 4.241 -0.124 9.619 1.00 98.00 71 ASN A CA 1
ATOM 596 C C . ASN A 1 71 ? 3.393 0.874 10.421 1.00 98.00 71 ASN A C 1
ATOM 598 O O . ASN A 1 71 ? 3.301 0.749 11.636 1.00 98.00 71 ASN A O 1
ATOM 602 N N . GLU A 1 72 ? 2.714 1.802 9.744 1.00 97.31 72 GLU A N 1
ATOM 603 C CA . GLU A 1 72 ? 1.831 2.798 10.362 1.00 97.31 72 GLU A CA 1
ATOM 604 C C . GLU A 1 72 ? 0.705 2.143 11.180 1.00 97.31 72 GLU A C 1
ATOM 606 O O . GLU A 1 72 ? 0.339 2.645 12.237 1.00 97.31 72 GLU A O 1
ATOM 611 N N . LEU A 1 73 ? 0.180 1.001 10.724 1.00 96.94 73 LEU A N 1
ATOM 612 C CA . LEU A 1 73 ? -0.863 0.254 11.432 1.00 96.94 73 LEU A CA 1
ATOM 613 C C . LEU A 1 73 ? -0.329 -0.642 12.553 1.00 96.94 73 LEU A C 1
ATOM 615 O O . LEU A 1 73 ? -1.035 -0.849 13.528 1.00 96.94 73 LEU A O 1
ATOM 619 N N . LYS A 1 74 ? 0.901 -1.157 12.438 1.00 95.50 74 LYS A N 1
ATOM 620 C CA . LYS A 1 74 ? 1.556 -1.939 13.504 1.00 95.50 74 LYS A CA 1
ATOM 621 C C . LYS A 1 74 ? 2.031 -1.081 14.676 1.00 95.50 74 LYS A C 1
ATOM 623 O O . LYS A 1 74 ? 2.245 -1.606 15.761 1.00 95.50 74 LYS A O 1
ATOM 628 N N . SER A 1 75 ? 2.286 0.204 14.432 1.00 91.00 75 SER A N 1
ATOM 629 C CA . SER A 1 75 ? 2.745 1.161 15.446 1.00 91.00 75 SER A CA 1
ATOM 630 C C . SER A 1 75 ? 1.605 1.897 16.163 1.00 91.00 75 SER A C 1
ATOM 632 O O . SER A 1 75 ? 1.893 2.760 16.990 1.00 91.00 75 SER A O 1
ATOM 634 N N . LYS A 1 76 ? 0.346 1.589 15.836 1.00 74.75 76 LYS A N 1
ATOM 635 C CA . LYS A 1 76 ? -0.852 2.076 16.533 1.00 74.75 76 LYS A CA 1
ATOM 636 C C . LYS A 1 76 ? -1.286 1.084 17.602 1.00 74.75 76 LYS A C 1
ATOM 638 O O . LYS A 1 76 ? -1.758 1.569 18.651 1.00 74.75 76 LYS A O 1
#

Foldseek 3Di:
DPPDADLQQGCVQVPDPDGVLVVVCVPPNDVVSLVVLVVLLVVLVVCQVVDPPDHSVSSVSNSVVSVVSSVVSVVD

pLDDT: mean 94.28, std 9.39, range [45.38, 98.81]